Protein AF-A0A1D2AIT4-F1 (afdb_monomer_lite)

Secondary structure (DSSP, 8-state):
-HHHHHHHHHHHHHHHHHHHHHHHHHHHHHHHHHHHHHHHHHHHH--HHHHHHHHHHHHHHHHHHHHHHHHHHHHHHHHHHHHHHHHHHHHHHHHHHHHHHHHHHHHHHHHHHHHHTT----HHHHHHHHHHHHGGGS--

Foldseek 3Di:
DVVLVVVLVVLVVVLVVLVVVLVVLVVVLVVLVVVLVVLVVCLVVDDPVCNVVSVVVNVVSVVVSVVSVVVSVVSVVVSVVSVVVSVVSVVVVVVVVVVVVVVVVVVVVVVVVCVVVVNDPDCVVVVVVVVVVPVVPPPD

InterPro domains:
  IPR032498 PI3K regulatory subunit p85-related , inter-SH2 domain [PF16454] (1-122)

Radius of gyration: 30.66 Å; chains: 1; bounding box: 61×36×87 Å

Organism: Ornithodoros brasiliensis (NCBI:txid888526)

Structure (mmCIF, N/CA/C/O backbone):
data_AF-A0A1D2AIT4-F1
#
_entry.id   AF-A0A1D2AIT4-F1
#
loop_
_atom_site.group_PDB
_atom_site.id
_atom_site.type_symbol
_atom_site.label_atom_id
_atom_site.label_alt_id
_atom_site.label_comp_id
_atom_site.label_asym_id
_atom_site.label_entity_id
_atom_site.label_seq_id
_atom_site.pdbx_PDB_ins_code
_atom_site.Cartn_x
_atom_site.Cartn_y
_atom_site.Cartn_z
_atom_site.occupancy
_atom_site.B_iso_or_equiv
_atom_site.auth_seq_id
_atom_site.auth_comp_id
_atom_site.auth_asym_id
_atom_site.auth_atom_id
_atom_site.pdbx_PDB_model_num
ATOM 1 N N . PHE A 1 1 ? 12.850 6.109 -22.787 1.00 73.62 1 PHE A N 1
ATOM 2 C CA . PHE A 1 1 ? 13.550 5.247 -21.819 1.00 73.62 1 PHE A CA 1
ATOM 3 C C . PHE A 1 1 ? 13.657 5.943 -20.469 1.00 73.62 1 PHE A C 1
ATOM 5 O O . PHE A 1 1 ? 12.918 5.556 -19.579 1.00 73.62 1 PHE A O 1
ATOM 12 N N . ASP A 1 2 ? 14.434 7.024 -20.349 1.00 79.69 2 ASP A N 1
ATOM 13 C CA . ASP A 1 2 ? 14.633 7.752 -19.079 1.00 79.69 2 ASP A CA 1
ATOM 14 C C . ASP A 1 2 ? 13.315 8.175 -18.404 1.00 79.69 2 ASP A C 1
ATOM 16 O O . ASP A 1 2 ? 13.102 7.886 -17.236 1.00 79.69 2 ASP A O 1
ATOM 20 N N . GLN A 1 3 ? 12.365 8.733 -19.164 1.00 80.31 3 GLN A N 1
ATOM 21 C CA . GLN A 1 3 ? 11.048 9.118 -18.631 1.00 80.31 3 GLN A CA 1
ATOM 22 C C . GLN A 1 3 ? 10.244 7.936 -18.055 1.00 80.31 3 GLN A C 1
ATOM 24 O O . GLN A 1 3 ? 9.590 8.087 -17.028 1.00 80.31 3 GLN A O 1
ATOM 29 N N . PHE A 1 4 ? 10.302 6.758 -18.688 1.00 79.44 4 PHE A N 1
ATOM 30 C CA . PHE A 1 4 ? 9.634 5.555 -18.178 1.00 79.44 4 PHE A CA 1
ATOM 31 C C . PHE A 1 4 ? 10.338 5.017 -16.929 1.00 79.44 4 PHE A C 1
ATOM 33 O O . PHE A 1 4 ? 9.685 4.579 -15.987 1.00 79.44 4 PHE A O 1
ATOM 40 N N . HIS A 1 5 ? 11.669 5.094 -16.893 1.00 83.06 5 HIS A N 1
ATOM 41 C CA . HIS A 1 5 ? 12.456 4.699 -15.730 1.00 83.06 5 HIS A CA 1
ATOM 42 C C . HIS A 1 5 ? 12.181 5.596 -14.509 1.00 83.06 5 HIS A C 1
ATOM 44 O O . HIS A 1 5 ? 12.017 5.093 -13.395 1.00 83.06 5 HIS A O 1
ATOM 50 N N . ASP A 1 6 ? 12.040 6.906 -14.725 1.00 87.25 6 ASP A N 1
ATOM 51 C CA . ASP A 1 6 ? 11.662 7.861 -13.681 1.00 87.25 6 ASP A CA 1
ATOM 52 C C . ASP A 1 6 ? 10.254 7.570 -13.140 1.00 87.25 6 ASP A C 1
ATOM 54 O O . ASP A 1 6 ? 10.045 7.548 -11.926 1.00 87.25 6 ASP A O 1
ATOM 58 N N . GLN A 1 7 ? 9.284 7.309 -14.024 1.00 86.69 7 GLN A N 1
ATOM 59 C CA . GLN A 1 7 ? 7.920 6.939 -13.626 1.00 86.69 7 GLN A CA 1
ATOM 60 C C . GLN A 1 7 ? 7.887 5.630 -12.832 1.00 86.69 7 GLN A C 1
ATOM 62 O O . GLN A 1 7 ? 7.226 5.559 -11.797 1.00 86.69 7 GLN A O 1
ATOM 67 N N . PHE A 1 8 ? 8.636 4.620 -13.273 1.00 87.56 8 PHE A N 1
ATOM 68 C CA . PHE A 1 8 ? 8.756 3.339 -12.582 1.00 87.56 8 PHE A CA 1
ATOM 69 C C . PHE A 1 8 ? 9.332 3.496 -11.173 1.00 87.56 8 PHE A C 1
ATOM 71 O O . PHE A 1 8 ? 8.772 2.969 -10.213 1.00 87.56 8 PHE A O 1
ATOM 78 N N . THR A 1 9 ? 10.407 4.275 -11.028 1.00 90.75 9 THR A N 1
ATOM 79 C CA . THR A 1 9 ? 11.035 4.540 -9.724 1.00 90.75 9 THR A CA 1
ATOM 80 C C . THR A 1 9 ? 10.078 5.271 -8.785 1.00 90.75 9 THR A C 1
ATOM 82 O O . THR A 1 9 ? 9.925 4.885 -7.627 1.00 90.75 9 THR A O 1
ATOM 85 N N . ARG A 1 10 ? 9.372 6.294 -9.288 1.00 92.69 10 ARG A N 1
ATOM 86 C CA . ARG A 1 10 ? 8.356 7.020 -8.510 1.00 92.69 10 ARG A CA 1
ATOM 87 C C . ARG A 1 10 ? 7.244 6.090 -8.034 1.00 92.69 10 ARG A C 1
ATOM 89 O O . ARG A 1 10 ? 6.939 6.086 -6.847 1.00 92.69 10 ARG A O 1
ATOM 96 N N . LEU A 1 11 ? 6.692 5.279 -8.934 1.00 92.69 11 LEU A N 1
ATOM 97 C CA . LEU A 1 11 ? 5.626 4.331 -8.616 1.00 92.69 11 LEU A CA 1
ATOM 98 C C . LEU A 1 11 ? 6.080 3.271 -7.602 1.00 92.69 11 LEU A C 1
ATOM 100 O O . LEU A 1 11 ? 5.317 2.913 -6.709 1.00 92.69 11 LEU A O 1
ATOM 104 N N . SER A 1 12 ? 7.326 2.802 -7.710 1.00 93.81 12 SER A N 1
ATOM 105 C CA . SER A 1 12 ? 7.927 1.864 -6.756 1.00 93.81 12 SER A CA 1
ATOM 106 C C . SER A 1 12 ? 7.983 2.450 -5.344 1.00 93.81 12 SER A C 1
ATOM 108 O O . SER A 1 12 ? 7.528 1.816 -4.393 1.00 93.81 12 SER A O 1
ATOM 110 N N . ASN A 1 13 ? 8.485 3.681 -5.209 1.00 95.62 13 ASN A N 1
ATOM 111 C CA . ASN A 1 13 ? 8.554 4.375 -3.920 1.00 95.62 13 ASN A CA 1
ATOM 112 C C . ASN A 1 13 ? 7.154 4.611 -3.341 1.00 95.62 13 ASN A C 1
ATOM 114 O O . ASN A 1 13 ? 6.916 4.429 -2.150 1.00 95.62 13 ASN A O 1
ATOM 118 N N . GLU A 1 14 ? 6.205 4.983 -4.195 1.00 95.38 14 GLU A N 1
ATOM 119 C CA . GLU A 1 14 ? 4.827 5.220 -3.791 1.00 95.38 14 GLU A CA 1
ATOM 120 C C . GLU A 1 14 ? 4.143 3.939 -3.286 1.00 95.38 14 GLU A C 1
ATOM 122 O O . GLU A 1 14 ? 3.462 3.960 -2.262 1.00 95.38 14 GLU A O 1
ATOM 127 N N . LEU A 1 15 ? 4.359 2.806 -3.963 1.00 96.44 15 LEU A N 1
ATOM 128 C CA . LEU A 1 15 ? 3.886 1.492 -3.520 1.00 96.44 15 LEU A CA 1
ATOM 129 C C . LEU A 1 15 ? 4.506 1.081 -2.183 1.00 96.44 15 LEU A C 1
ATOM 131 O O . LEU A 1 15 ? 3.796 0.561 -1.324 1.00 96.44 15 LEU A O 1
ATOM 135 N N . GLN A 1 16 ? 5.800 1.337 -1.985 1.00 96.81 16 GLN A N 1
ATOM 136 C CA . GLN A 1 16 ? 6.472 1.060 -0.717 1.00 96.81 16 GLN A CA 1
ATOM 137 C C . GLN A 1 16 ? 5.819 1.827 0.440 1.00 96.81 16 GLN A C 1
ATOM 139 O O . GLN A 1 16 ? 5.459 1.217 1.446 1.00 96.81 16 GLN A O 1
ATOM 144 N N . LEU A 1 17 ? 5.608 3.137 0.280 1.00 97.62 17 LEU A N 1
ATOM 145 C CA . LEU A 1 17 ? 4.968 3.970 1.303 1.00 97.62 17 LEU A CA 1
ATOM 146 C C . LEU A 1 17 ? 3.544 3.499 1.618 1.00 97.62 17 LEU A C 1
ATOM 148 O O . LEU A 1 17 ? 3.151 3.443 2.782 1.00 97.62 17 LEU A O 1
ATOM 152 N N . LYS A 1 18 ? 2.773 3.103 0.601 1.00 97.19 18 LYS A N 1
ATOM 153 C CA . LYS A 1 18 ? 1.418 2.576 0.813 1.00 97.19 18 LYS A CA 1
ATOM 154 C C . LYS A 1 18 ? 1.401 1.234 1.530 1.00 97.19 18 LYS A C 1
ATOM 156 O O 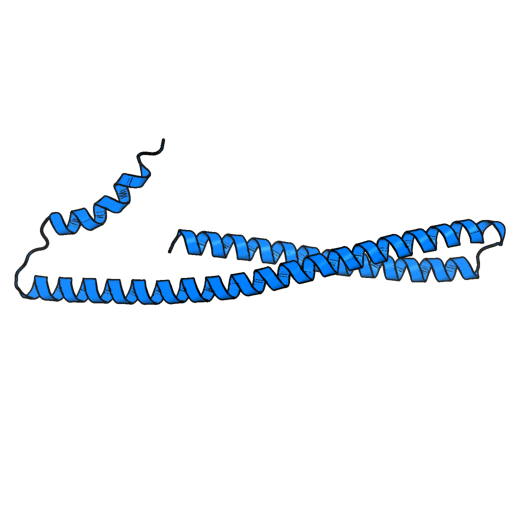. LYS A 1 18 ? 0.546 1.025 2.383 1.00 97.19 18 LYS A O 1
ATOM 161 N N . ASN A 1 19 ? 2.343 0.345 1.227 1.00 97.19 19 ASN A N 1
ATOM 162 C CA . ASN A 1 19 ? 2.475 -0.919 1.949 1.00 97.19 19 ASN A CA 1
ATOM 163 C C . ASN A 1 19 ? 2.826 -0.686 3.423 1.00 97.19 19 ASN A C 1
ATOM 165 O O . ASN A 1 19 ? 2.253 -1.339 4.290 1.00 97.19 19 ASN A O 1
ATOM 169 N N . GLN A 1 20 ? 3.707 0.274 3.715 1.00 98.00 20 GLN A N 1
ATOM 170 C CA . GLN A 1 20 ? 3.999 0.668 5.093 1.00 98.00 20 GLN A CA 1
ATOM 171 C C . GLN A 1 20 ? 2.751 1.231 5.787 1.00 98.00 20 GLN A C 1
ATOM 173 O O . GLN A 1 20 ? 2.431 0.822 6.899 1.00 98.00 20 GLN A O 1
ATOM 178 N N . ALA A 1 21 ? 1.992 2.102 5.117 1.00 97.06 21 ALA A N 1
ATOM 179 C CA . ALA A 1 21 ? 0.734 2.613 5.655 1.00 97.06 21 ALA A CA 1
ATOM 180 C C . ALA A 1 21 ? -0.279 1.486 5.934 1.00 97.06 21 ALA A C 1
ATOM 182 O O . ALA A 1 21 ? -0.943 1.510 6.966 1.00 97.06 21 ALA A O 1
ATOM 183 N N . LEU A 1 22 ? -0.368 0.462 5.075 1.00 97.75 22 LEU A N 1
ATOM 184 C CA . LEU A 1 22 ? -1.209 -0.718 5.314 1.00 97.75 22 LEU A CA 1
ATOM 185 C C . LEU A 1 22 ? -0.783 -1.516 6.549 1.00 97.75 22 LEU A C 1
ATOM 187 O O . LEU A 1 22 ? -1.648 -1.994 7.284 1.00 97.75 22 LEU A O 1
ATOM 191 N N . GLN A 1 23 ? 0.522 -1.645 6.795 1.00 97.56 23 GLN A N 1
ATOM 192 C CA . GLN A 1 23 ? 1.035 -2.261 8.020 1.00 97.56 23 GLN A CA 1
ATOM 193 C C . GLN A 1 23 ? 0.628 -1.442 9.248 1.00 97.56 23 GLN A C 1
ATOM 195 O O . GLN A 1 23 ? 0.079 -2.003 10.193 1.00 97.56 23 GLN A O 1
ATOM 200 N N . SER A 1 24 ? 0.772 -0.114 9.197 1.00 97.75 24 SER A N 1
ATOM 201 C CA . SER A 1 24 ? 0.318 0.773 10.275 1.00 97.75 24 SER A CA 1
ATOM 202 C C . SER A 1 24 ? -1.194 0.691 10.510 1.00 97.75 24 SER A C 1
ATOM 204 O O . SER A 1 24 ? -1.634 0.664 11.656 1.00 97.75 24 SER A O 1
ATOM 206 N N . PHE A 1 25 ? -2.010 0.586 9.454 1.00 97.25 25 PHE A N 1
ATOM 207 C CA . PHE A 1 25 ? -3.449 0.342 9.598 1.00 97.25 25 PHE A CA 1
ATOM 208 C C . PHE A 1 25 ? -3.743 -1.006 10.261 1.00 97.25 25 PHE A C 1
ATOM 210 O O . PHE A 1 25 ? -4.641 -1.083 11.096 1.00 97.25 25 PHE A O 1
ATOM 217 N N . ALA A 1 26 ? -3.016 -2.067 9.903 1.00 96.19 26 ALA A N 1
ATOM 218 C CA . ALA A 1 26 ? -3.195 -3.383 10.511 1.00 96.19 26 ALA A CA 1
ATOM 219 C C . ALA A 1 26 ? -2.857 -3.367 12.011 1.00 96.19 26 ALA A C 1
ATOM 221 O O . ALA A 1 26 ? -3.609 -3.918 12.812 1.00 96.19 26 ALA A O 1
ATOM 222 N N . GLU A 1 27 ? -1.775 -2.688 12.396 1.00 98.12 27 GLU A N 1
ATOM 223 C CA . GLU A 1 27 ? -1.414 -2.493 13.802 1.00 98.12 27 GLU A CA 1
ATOM 224 C C . GLU A 1 27 ? -2.460 -1.663 14.549 1.00 98.12 27 GLU A C 1
ATOM 226 O O . GLU A 1 27 ? -2.885 -2.058 15.632 1.00 98.12 27 GLU A O 1
ATOM 231 N N . ALA A 1 28 ? -2.946 -0.570 13.952 1.00 97.31 28 ALA A N 1
ATOM 232 C CA . ALA A 1 28 ? -4.002 0.244 14.545 1.00 97.31 28 ALA A CA 1
ATOM 233 C C . ALA A 1 28 ? -5.290 -0.566 14.756 1.00 97.31 28 ALA A C 1
ATOM 235 O O . ALA A 1 28 ? -5.865 -0.532 15.838 1.00 97.31 28 ALA A O 1
ATOM 236 N N . VAL A 1 29 ? -5.724 -1.350 13.764 1.00 97.06 29 VAL A N 1
ATOM 237 C CA . VAL A 1 29 ? -6.882 -2.250 13.904 1.00 97.06 29 VAL A CA 1
ATOM 238 C C . VAL A 1 29 ? -6.682 -3.213 15.075 1.00 97.06 29 VAL A C 1
ATOM 240 O O . VAL A 1 29 ? -7.579 -3.329 15.909 1.00 97.06 29 VAL A O 1
ATOM 243 N N . ARG A 1 30 ? -5.500 -3.831 15.188 1.00 97.19 30 ARG A N 1
ATOM 244 C CA . ARG A 1 30 ? -5.177 -4.739 16.296 1.00 97.19 30 ARG A CA 1
ATOM 245 C C . ARG A 1 30 ? -5.263 -4.036 17.654 1.00 97.19 30 ARG A C 1
ATOM 247 O O . ARG A 1 30 ? -5.895 -4.560 18.563 1.00 97.19 30 ARG A O 1
ATOM 254 N N . MET A 1 31 ? -4.702 -2.831 17.779 1.00 97.38 31 MET A N 1
ATOM 255 C CA . MET A 1 31 ? -4.767 -2.043 19.018 1.00 97.38 31 MET A CA 1
ATOM 256 C C . MET A 1 31 ? -6.209 -1.723 19.433 1.00 97.38 31 MET A C 1
ATOM 258 O O . MET A 1 31 ? -6.548 -1.802 20.611 1.00 97.38 31 MET A O 1
ATOM 262 N N . PHE A 1 32 ? -7.079 -1.386 18.477 1.00 96.31 32 PHE A N 1
ATOM 263 C CA . PHE A 1 32 ? -8.494 -1.122 18.758 1.00 96.31 32 PHE A CA 1
ATOM 264 C C . PHE A 1 32 ? -9.256 -2.395 19.163 1.00 96.31 32 PHE A C 1
ATOM 266 O O . PHE A 1 32 ? -10.123 -2.334 20.034 1.00 96.31 32 PHE A O 1
ATOM 273 N N . GLU A 1 33 ? -8.933 -3.545 18.569 1.00 94.75 33 GLU A N 1
ATOM 274 C CA . GLU A 1 33 ? -9.504 -4.844 18.950 1.00 94.75 33 GLU A CA 1
ATOM 275 C C . GLU A 1 33 ? -9.061 -5.266 20.362 1.00 94.75 33 GLU A C 1
ATOM 277 O O . GLU A 1 33 ? -9.889 -5.691 21.170 1.00 94.75 33 GLU A O 1
ATOM 282 N N . GLU A 1 34 ? -7.787 -5.063 20.706 1.00 96.62 34 GLU A N 1
ATOM 283 C CA . GLU A 1 34 ? -7.265 -5.250 22.067 1.00 96.62 34 GLU A CA 1
ATOM 284 C C . GLU A 1 34 ? -7.973 -4.316 23.067 1.00 96.62 34 GLU A C 1
ATOM 286 O O . GLU A 1 34 ? -8.402 -4.750 24.138 1.00 96.62 34 GLU A O 1
ATOM 291 N N . GLN A 1 35 ? -8.177 -3.045 22.704 1.00 95.88 35 GLN A N 1
ATOM 292 C CA . GLN A 1 35 ? -8.882 -2.077 23.546 1.00 95.88 35 GLN A CA 1
ATOM 293 C C . GLN A 1 35 ? -10.356 -2.456 23.769 1.00 95.88 35 GLN A C 1
ATOM 295 O O . GLN A 1 35 ? -10.874 -2.261 24.871 1.00 95.88 35 GLN A O 1
ATOM 300 N N . GLN A 1 36 ? -11.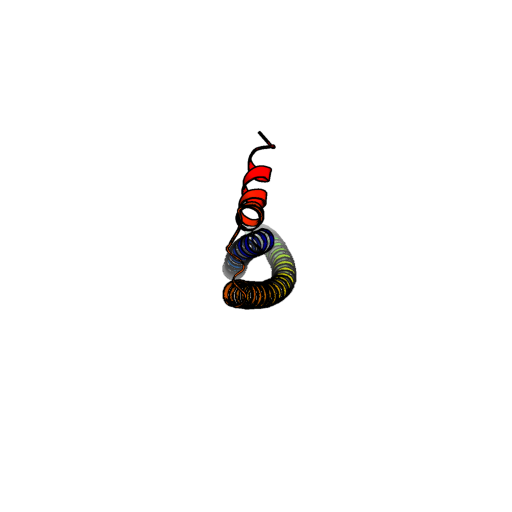031 -3.034 22.768 1.00 93.50 36 GLN A N 1
ATOM 301 C CA . GLN A 1 36 ? -12.394 -3.551 22.927 1.00 93.50 36 GLN A CA 1
ATOM 302 C C . GLN A 1 36 ? -12.451 -4.692 23.939 1.00 93.50 36 GLN A C 1
ATOM 304 O O . GLN A 1 36 ? -13.367 -4.743 24.759 1.00 93.50 36 GLN A O 1
ATOM 309 N N . GLU A 1 37 ? -11.481 -5.602 23.896 1.00 93.44 37 GLU A N 1
ATOM 310 C CA . GLU A 1 37 ? -11.406 -6.715 24.838 1.00 93.44 37 GLU A CA 1
ATOM 311 C C . GLU A 1 37 ? -11.174 -6.223 26.272 1.00 93.44 37 GLU A C 1
ATOM 313 O O . GLU A 1 37 ? -11.846 -6.677 27.199 1.00 93.44 37 GLU A O 1
ATOM 318 N N . VAL A 1 38 ? -10.296 -5.234 26.458 1.00 94.69 38 VAL A N 1
ATOM 319 C CA . VAL A 1 38 ? -10.097 -4.583 27.760 1.00 94.69 38 VAL A CA 1
ATOM 320 C C . VAL A 1 38 ? -11.400 -3.942 28.245 1.00 94.69 38 VAL A C 1
ATOM 322 O O . VAL A 1 38 ? -11.837 -4.217 29.363 1.00 94.69 38 VAL A O 1
ATOM 325 N N . LEU A 1 39 ? -12.072 -3.154 27.402 1.00 93.31 39 LEU A N 1
ATOM 326 C CA . LEU A 1 39 ? -13.321 -2.483 27.765 1.00 93.31 39 LEU A CA 1
ATOM 327 C C . LEU A 1 39 ? -14.431 -3.478 28.142 1.00 93.31 39 LEU A C 1
ATOM 329 O O . LEU A 1 39 ? -15.154 -3.247 29.109 1.00 93.31 39 LEU A O 1
ATOM 333 N N . ARG A 1 40 ? -14.536 -4.615 27.438 1.00 90.00 40 ARG A N 1
ATOM 334 C CA . ARG A 1 40 ? -15.487 -5.692 27.769 1.00 90.00 40 ARG A CA 1
ATOM 335 C C . ARG A 1 40 ? -15.250 -6.285 29.153 1.00 90.00 40 ARG A C 1
ATOM 337 O O . ARG A 1 40 ? -16.214 -6.678 29.804 1.00 90.00 40 ARG A O 1
ATOM 344 N N . ARG A 1 41 ? -13.997 -6.380 29.605 1.00 91.75 41 ARG A N 1
ATOM 345 C CA . ARG A 1 41 ? -13.669 -6.866 30.956 1.00 91.75 41 ARG A CA 1
ATOM 346 C C . ARG A 1 41 ? -14.099 -5.856 32.012 1.00 91.75 41 ARG A C 1
ATOM 348 O O . ARG A 1 41 ? -14.845 -6.225 32.910 1.00 91.75 41 ARG A O 1
ATOM 355 N N . PHE A 1 42 ? -13.750 -4.582 31.829 1.00 90.75 42 PHE A N 1
ATOM 356 C CA . PHE A 1 42 ? -14.180 -3.508 32.731 1.00 90.75 42 PHE A CA 1
ATOM 357 C C . PHE A 1 42 ? -15.708 -3.389 32.817 1.00 90.75 42 PHE A C 1
ATOM 359 O O . PHE A 1 42 ? -16.250 -3.259 33.907 1.00 90.75 42 PHE A O 1
ATOM 366 N N . GLN A 1 43 ? -16.430 -3.524 31.699 1.00 90.44 43 GLN A N 1
ATOM 367 C CA . GLN A 1 43 ? -17.900 -3.484 31.688 1.00 90.44 43 GLN A CA 1
ATOM 368 C C . GLN A 1 43 ? -18.570 -4.586 32.526 1.00 90.44 43 GLN A C 1
ATOM 370 O O . GLN A 1 43 ? -19.697 -4.387 32.985 1.00 90.44 43 GLN A O 1
ATOM 375 N N . LYS A 1 44 ? -17.925 -5.745 32.718 1.00 89.75 44 LYS A N 1
ATOM 376 C CA . LYS A 1 44 ? -18.475 -6.838 33.542 1.00 89.75 44 LYS A CA 1
ATOM 377 C C . LYS A 1 44 ? -18.430 -6.525 35.034 1.00 89.75 44 LYS A C 1
ATOM 379 O O . LYS A 1 44 ? -19.293 -6.995 35.766 1.00 89.75 44 LYS A O 1
ATOM 384 N N . GLU A 1 45 ? -17.439 -5.749 35.455 1.00 92.12 45 GLU A N 1
ATOM 385 C CA . GLU A 1 45 ? -17.170 -5.419 36.859 1.00 92.12 45 GLU A CA 1
ATOM 386 C C . GLU A 1 45 ? -17.656 -4.007 37.229 1.00 92.12 45 GLU A C 1
ATOM 388 O O . GLU A 1 45 ? -17.619 -3.619 38.394 1.00 92.12 45 GLU A O 1
ATOM 393 N N . ALA A 1 46 ? -18.134 -3.240 36.245 1.00 92.19 46 ALA A N 1
ATOM 394 C CA . ALA A 1 46 ? -18.511 -1.848 36.423 1.00 92.19 46 ALA A CA 1
ATOM 395 C C . ALA A 1 46 ? -19.792 -1.671 37.260 1.00 92.19 46 ALA A C 1
ATOM 397 O O . ALA A 1 46 ? -20.806 -2.334 36.997 1.00 92.19 46 ALA A O 1
ATOM 398 N N . PRO A 1 47 ? -19.801 -0.718 38.210 1.00 93.12 47 PRO A N 1
ATOM 399 C CA . PRO A 1 47 ? -21.010 -0.343 38.927 1.00 93.12 47 PRO A CA 1
ATOM 400 C C . PRO A 1 47 ? -22.030 0.312 37.984 1.00 93.12 47 PRO A C 1
ATOM 402 O O . PRO A 1 47 ? -21.686 0.901 36.959 1.00 93.12 47 PRO A O 1
ATOM 405 N N . GLU A 1 48 ? -23.316 0.228 38.335 1.00 91.19 48 GLU A N 1
ATOM 406 C CA . GLU A 1 48 ? -24.430 0.613 37.452 1.00 91.19 48 GLU A CA 1
ATOM 407 C C . GLU A 1 48 ? -24.332 2.055 36.927 1.00 91.19 48 GLU A C 1
ATOM 409 O O . GLU A 1 48 ? -24.593 2.305 35.7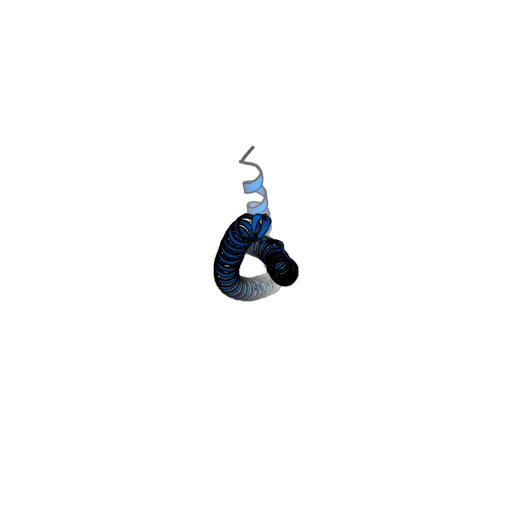51 1.00 91.19 48 GLU A O 1
ATOM 414 N N . HIS A 1 49 ? -23.859 2.984 37.763 1.00 93.12 49 HIS A N 1
ATOM 415 C CA . HIS A 1 49 ? -23.687 4.390 37.397 1.00 93.12 49 HIS A CA 1
ATOM 416 C C . HIS A 1 49 ? -22.574 4.639 36.357 1.00 93.12 49 HIS A C 1
ATOM 418 O O . HIS A 1 49 ? -22.599 5.669 35.686 1.00 93.12 49 HIS A O 1
ATOM 424 N N . GLU A 1 50 ? -21.632 3.707 36.174 1.00 92.75 50 GLU A N 1
ATOM 425 C CA . GLU A 1 50 ? -20.562 3.794 35.168 1.00 92.75 50 GLU A CA 1
ATOM 426 C C . GLU A 1 50 ? -20.905 3.064 33.859 1.00 92.75 50 GLU A C 1
ATOM 428 O O . GLU A 1 50 ? -20.333 3.375 32.810 1.00 92.75 50 GLU A O 1
ATOM 433 N N . ARG A 1 51 ? -21.867 2.125 33.878 1.00 89.50 51 ARG A N 1
ATOM 434 C CA . ARG A 1 51 ? -22.196 1.271 32.718 1.00 89.50 51 ARG A CA 1
ATOM 435 C C . ARG A 1 51 ? -22.548 2.069 31.469 1.00 89.50 51 ARG A C 1
ATOM 437 O O . ARG A 1 51 ? -22.047 1.749 30.396 1.00 89.50 51 ARG A O 1
ATOM 444 N N . LYS A 1 52 ? -23.347 3.130 31.616 1.00 91.69 52 LYS A N 1
ATOM 445 C CA . LYS A 1 52 ? -23.763 3.977 30.488 1.00 91.69 52 LYS A CA 1
ATOM 446 C C . LYS A 1 52 ? -22.568 4.641 29.794 1.00 91.69 52 LYS A C 1
ATOM 448 O O . LYS A 1 52 ? -22.462 4.594 28.574 1.00 91.69 52 LYS A O 1
ATOM 453 N N . SER A 1 53 ? -21.636 5.199 30.568 1.00 92.94 53 SER A N 1
ATOM 454 C CA . SER A 1 53 ? -20.420 5.830 30.032 1.00 92.94 53 SER A CA 1
ATOM 455 C C . SER A 1 53 ? -19.526 4.813 29.310 1.00 92.94 53 SER A C 1
ATOM 457 O O . SER A 1 53 ? -19.007 5.070 28.222 1.00 92.94 53 SER A O 1
ATOM 459 N N . LEU A 1 54 ? -19.391 3.607 29.872 1.00 93.19 54 LEU A N 1
ATOM 460 C CA . LEU A 1 54 ? -18.632 2.528 29.239 1.00 93.19 54 LEU A CA 1
ATOM 461 C C . LEU A 1 54 ? -19.293 2.022 27.951 1.00 93.19 54 LEU A C 1
ATOM 463 O O . LEU A 1 54 ? -18.589 1.609 27.031 1.00 93.19 54 LEU A O 1
ATOM 467 N N . GLU A 1 55 ? -20.621 2.013 27.876 1.00 91.56 55 GLU A N 1
ATOM 468 C CA . GLU A 1 55 ? -21.372 1.644 26.673 1.00 91.56 55 GLU A CA 1
ATOM 469 C C . GLU A 1 55 ? -21.192 2.684 25.559 1.00 91.56 55 GLU A C 1
ATOM 471 O O . GLU A 1 55 ? -20.841 2.324 24.435 1.00 91.56 55 GLU A O 1
ATOM 476 N N . GLU A 1 56 ? -21.292 3.976 25.881 1.00 93.50 56 GLU A N 1
ATOM 477 C CA . GLU A 1 56 ? -20.996 5.078 24.953 1.00 93.50 56 GLU A CA 1
ATOM 478 C C . GLU A 1 56 ? -19.556 4.998 24.412 1.00 93.50 56 GLU A C 1
ATOM 480 O O . GLU A 1 56 ? -19.322 5.141 23.207 1.00 93.50 56 GLU A O 1
ATOM 485 N N . ASN A 1 57 ? -18.585 4.691 25.278 1.00 94.56 57 ASN A N 1
ATOM 486 C CA . ASN A 1 57 ? -17.194 4.478 24.874 1.00 94.56 57 ASN A CA 1
ATOM 487 C C . ASN A 1 57 ? -17.055 3.277 23.920 1.00 94.56 57 ASN A C 1
ATOM 489 O O . ASN A 1 57 ? -16.383 3.374 22.893 1.00 94.56 57 ASN A O 1
ATOM 493 N N . ASN A 1 58 ? -17.746 2.169 24.201 1.00 93.31 58 ASN A N 1
ATOM 494 C CA . ASN A 1 58 ? -17.735 0.985 23.341 1.00 93.31 58 ASN A CA 1
ATOM 495 C C . ASN A 1 58 ? -18.266 1.309 21.937 1.00 93.31 58 ASN A C 1
ATOM 497 O O . ASN A 1 58 ? -17.618 0.986 20.938 1.00 93.31 58 ASN A O 1
ATOM 501 N N . HIS A 1 59 ? -19.379 2.041 21.852 1.00 94.69 59 HIS A N 1
ATOM 502 C CA . HIS A 1 59 ? -19.929 2.503 20.578 1.00 94.69 59 HIS A CA 1
ATOM 503 C C . HIS A 1 59 ? -18.943 3.379 19.798 1.00 94.69 59 HIS A C 1
ATOM 505 O O . HIS A 1 59 ? -18.742 3.163 18.600 1.00 94.69 59 HIS A O 1
ATOM 511 N N . LEU A 1 60 ? -18.282 4.330 20.464 1.00 95.50 60 LEU A N 1
ATOM 512 C CA . LEU A 1 60 ? -17.275 5.180 19.830 1.00 95.50 60 LEU A CA 1
ATOM 513 C C . LEU A 1 60 ? -16.075 4.366 19.324 1.00 95.50 60 LEU A C 1
ATOM 515 O O . LEU A 1 60 ? -15.583 4.599 18.215 1.00 95.50 60 LEU A O 1
ATOM 519 N N . LEU A 1 61 ? -15.608 3.402 20.117 1.00 96.06 61 LEU A N 1
ATOM 520 C CA . LEU A 1 61 ? -14.496 2.527 19.763 1.00 96.06 61 LEU A CA 1
ATOM 521 C C . LEU A 1 61 ? -14.846 1.649 18.554 1.00 96.06 61 LEU A C 1
ATOM 523 O O . LEU A 1 61 ? -14.046 1.542 17.624 1.00 96.06 61 LEU A O 1
ATOM 527 N N . GLN A 1 62 ? -16.060 1.094 18.519 1.00 95.94 62 GLN A N 1
ATOM 528 C CA . GLN A 1 62 ? -16.564 0.313 17.391 1.00 95.94 62 GLN A CA 1
ATOM 529 C C . GLN A 1 62 ? -16.686 1.155 16.117 1.00 95.94 62 GLN A C 1
ATOM 531 O O . GLN A 1 62 ? -16.272 0.703 15.050 1.00 95.94 62 GLN A O 1
ATOM 536 N N . HIS A 1 63 ? -17.202 2.383 16.219 1.00 96.88 63 HIS A N 1
ATOM 537 C CA . HIS A 1 63 ? -17.282 3.294 15.078 1.00 96.88 63 HIS A CA 1
ATOM 538 C C . HIS A 1 63 ? -15.890 3.565 14.496 1.00 96.88 63 HIS A C 1
ATOM 540 O O . HIS A 1 63 ? -15.671 3.408 13.298 1.00 96.88 63 HIS A O 1
ATOM 546 N N . ARG A 1 64 ? -14.920 3.929 15.344 1.00 96.56 64 ARG A N 1
ATOM 547 C CA . ARG A 1 64 ? -13.537 4.195 14.915 1.00 96.56 64 ARG A CA 1
ATOM 548 C C . ARG A 1 64 ? -12.879 2.970 14.280 1.00 96.56 64 ARG A C 1
ATOM 550 O O . ARG A 1 64 ? -12.206 3.112 13.261 1.00 96.56 64 ARG A O 1
ATOM 557 N N . LEU A 1 65 ? -13.094 1.782 14.845 1.00 96.94 65 LEU A N 1
ATOM 558 C CA . LEU A 1 65 ? -12.586 0.526 14.293 1.00 96.94 65 LEU A CA 1
ATOM 559 C C . LEU A 1 65 ? -13.156 0.250 12.896 1.00 96.94 65 LEU A C 1
ATOM 561 O O . LEU A 1 65 ? -12.408 -0.130 11.996 1.00 96.94 65 LEU A O 1
ATOM 565 N N . ASN A 1 66 ? -14.455 0.476 12.695 1.00 96.94 66 ASN A N 1
ATOM 566 C CA . ASN A 1 66 ? -15.093 0.316 11.388 1.00 96.94 66 ASN A CA 1
ATOM 567 C C . ASN A 1 66 ? -14.502 1.294 10.365 1.00 96.94 66 ASN A C 1
ATOM 569 O O . ASN A 1 66 ? -14.060 0.862 9.303 1.00 96.94 66 ASN A O 1
ATOM 573 N N . THR A 1 67 ? -14.369 2.575 10.724 1.00 97.25 67 THR A N 1
ATOM 574 C CA . THR A 1 67 ? -13.732 3.584 9.862 1.00 97.25 67 THR A CA 1
ATOM 575 C C . THR A 1 67 ? -12.288 3.208 9.504 1.00 97.25 67 THR A C 1
ATOM 577 O O . THR A 1 67 ? -11.870 3.360 8.358 1.00 97.25 67 THR A O 1
ATOM 580 N N . LEU A 1 68 ? -11.506 2.682 10.455 1.00 97.19 68 LEU A N 1
ATOM 581 C CA . LEU A 1 68 ? -10.146 2.201 10.183 1.00 97.19 68 LEU A CA 1
ATOM 582 C C . LEU A 1 68 ? -10.137 1.026 9.198 1.00 97.19 68 LEU A C 1
ATOM 584 O O . LEU A 1 68 ? -9.311 1.008 8.284 1.00 97.19 68 LEU A O 1
ATOM 588 N N . LYS A 1 69 ? -11.050 0.062 9.360 1.00 97.50 69 LYS A N 1
ATOM 589 C CA . LYS A 1 69 ? -11.182 -1.095 8.461 1.00 97.50 69 LYS A CA 1
ATOM 590 C C . LYS A 1 69 ? -11.585 -0.669 7.048 1.00 97.50 69 LYS A C 1
ATOM 592 O O . LYS A 1 69 ? -10.991 -1.154 6.088 1.00 97.50 69 LYS A O 1
ATOM 597 N N . GLU A 1 70 ? -12.518 0.269 6.919 1.00 98.00 70 GLU A N 1
ATOM 598 C CA . GLU A 1 70 ? -12.936 0.847 5.635 1.00 98.00 70 GLU A CA 1
ATOM 599 C C . GLU A 1 70 ? -11.780 1.575 4.937 1.00 98.00 70 GLU A C 1
ATOM 601 O O . GLU A 1 70 ? -11.464 1.281 3.783 1.00 98.00 70 GLU A O 1
ATOM 606 N N . ASN A 1 71 ? -11.078 2.458 5.654 1.00 97.38 71 ASN A N 1
ATOM 607 C CA . ASN A 1 71 ? -9.925 3.185 5.116 1.00 97.38 71 ASN A CA 1
ATOM 608 C C . ASN A 1 71 ? -8.797 2.239 4.682 1.00 97.38 71 ASN A C 1
ATOM 610 O O . ASN A 1 71 ? -8.189 2.436 3.627 1.00 97.38 71 ASN A O 1
ATOM 614 N N . LYS A 1 72 ? -8.536 1.186 5.467 1.00 97.75 72 LYS A N 1
ATOM 615 C CA . LYS A 1 72 ? -7.577 0.137 5.110 1.00 97.75 72 LYS A CA 1
ATOM 616 C C . LYS A 1 72 ? -7.992 -0.567 3.818 1.00 97.75 72 LYS A C 1
ATOM 618 O O . LYS A 1 72 ? -7.170 -0.673 2.915 1.00 97.75 72 LYS A O 1
ATOM 623 N N . ALA A 1 73 ? -9.249 -0.996 3.701 1.00 97.69 73 ALA A N 1
ATOM 624 C CA . ALA A 1 73 ? -9.755 -1.681 2.511 1.00 97.69 73 ALA A CA 1
ATOM 625 C C . ALA A 1 73 ? -9.661 -0.802 1.250 1.00 97.69 73 ALA A C 1
ATOM 627 O O . ALA A 1 73 ? -9.251 -1.269 0.185 1.00 97.69 73 ALA A O 1
ATOM 628 N N . GLN A 1 74 ? -9.959 0.494 1.378 1.00 97.69 74 GLN A N 1
ATOM 629 C CA . GLN A 1 74 ? -9.805 1.453 0.286 1.00 97.69 74 GLN A CA 1
ATOM 630 C C . GLN A 1 74 ? -8.341 1.573 -0.165 1.00 97.69 74 GLN A C 1
ATOM 632 O O . GLN A 1 74 ? -8.057 1.592 -1.368 1.00 97.69 74 GLN A O 1
ATOM 637 N N . LEU A 1 75 ? -7.401 1.613 0.785 1.00 97.62 75 LEU A N 1
ATOM 638 C CA . LEU A 1 75 ? -5.971 1.647 0.486 1.00 97.62 75 LEU A CA 1
ATOM 639 C C . LEU A 1 75 ? -5.477 0.328 -0.132 1.00 97.62 75 LEU A C 1
ATOM 641 O O . LEU A 1 75 ? -4.661 0.359 -1.052 1.00 97.62 75 LEU A O 1
ATOM 645 N N . GLU A 1 76 ? -5.985 -0.825 0.311 1.00 97.69 76 GLU A N 1
ATOM 646 C CA . GLU A 1 76 ? -5.677 -2.139 -0.277 1.00 97.69 76 GLU A CA 1
ATOM 647 C C . GLU A 1 76 ? -6.097 -2.205 -1.751 1.00 97.69 76 GLU A C 1
ATOM 649 O O . GLU A 1 76 ? -5.330 -2.669 -2.601 1.00 97.69 76 GLU A O 1
ATOM 654 N N . GLN A 1 77 ? -7.288 -1.697 -2.080 1.00 97.50 77 GLN A N 1
ATOM 655 C CA . GLN A 1 77 ? -7.773 -1.639 -3.458 1.00 97.50 77 GLN A CA 1
ATOM 656 C C . GLN A 1 77 ? -6.881 -0.752 -4.339 1.00 97.50 77 GLN A C 1
ATOM 658 O O . GLN A 1 77 ? -6.536 -1.130 -5.461 1.00 97.50 77 GLN A O 1
ATOM 663 N N . ASP A 1 78 ? -6.478 0.406 -3.826 1.00 95.94 78 ASP A N 1
ATOM 664 C CA . ASP A 1 78 ? -5.594 1.342 -4.519 1.00 95.94 78 ASP A CA 1
ATOM 665 C C . ASP A 1 78 ? -4.194 0.741 -4.748 1.00 95.94 78 ASP A C 1
ATOM 667 O O . ASP A 1 78 ? -3.673 0.755 -5.868 1.00 95.94 78 ASP A O 1
ATOM 671 N N . VAL A 1 79 ? -3.614 0.094 -3.729 1.00 96.50 79 VAL A N 1
ATOM 672 C CA . VAL A 1 79 ? -2.353 -0.655 -3.861 1.00 96.50 79 VAL A CA 1
ATOM 673 C C . VAL A 1 79 ? -2.466 -1.733 -4.936 1.00 96.50 79 VAL A C 1
ATOM 675 O O . VAL A 1 79 ? -1.587 -1.823 -5.795 1.00 96.50 79 VAL A O 1
ATOM 678 N N . LYS A 1 80 ? -3.555 -2.509 -4.958 1.00 96.25 8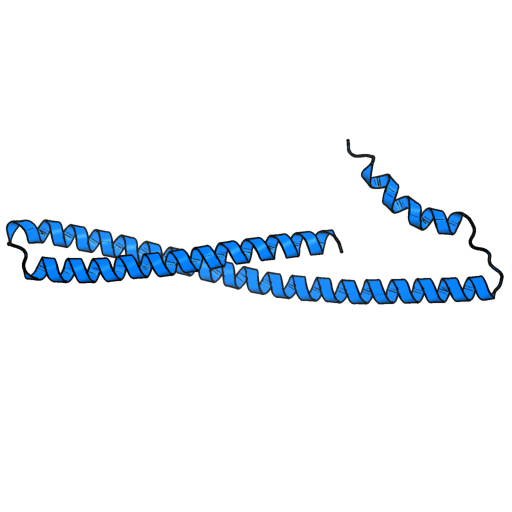0 LYS A N 1
ATOM 679 C CA . LYS A 1 80 ? -3.783 -3.547 -5.974 1.00 96.25 80 LYS A CA 1
ATOM 680 C C . LYS A 1 80 ? -3.822 -2.965 -7.390 1.00 96.25 80 LYS A C 1
ATOM 682 O O . LYS A 1 80 ? -3.184 -3.510 -8.293 1.00 96.25 80 LYS A O 1
ATOM 687 N N . GLY A 1 81 ? -4.524 -1.847 -7.584 1.00 94.69 81 GLY A N 1
ATOM 688 C CA . GLY A 1 81 ? -4.572 -1.146 -8.870 1.00 94.69 81 GLY A CA 1
ATOM 689 C C . GLY A 1 81 ? -3.187 -0.681 -9.325 1.00 94.69 81 GLY A C 1
ATOM 690 O O . GLY A 1 81 ? -2.771 -0.920 -10.461 1.00 94.69 81 GLY A O 1
ATOM 691 N N . ARG A 1 82 ? -2.414 -0.097 -8.411 1.00 93.00 82 ARG A N 1
ATOM 692 C CA . ARG A 1 82 ? -1.064 0.398 -8.702 1.00 93.00 82 ARG A CA 1
ATOM 693 C C . ARG A 1 82 ? -0.042 -0.698 -8.940 1.00 93.00 82 ARG A C 1
ATOM 695 O O . ARG A 1 82 ? 0.824 -0.530 -9.791 1.00 93.00 82 ARG A O 1
ATOM 702 N N . GLN A 1 83 ? -0.155 -1.832 -8.256 1.00 94.12 83 GLN A N 1
ATOM 703 C CA . GLN A 1 83 ? 0.667 -3.011 -8.528 1.00 94.12 83 GLN A CA 1
ATOM 704 C C . GLN A 1 83 ? 0.411 -3.563 -9.935 1.00 94.12 83 GLN A C 1
ATOM 706 O O . GLN A 1 83 ? 1.350 -3.971 -10.619 1.00 94.12 83 GLN A O 1
ATOM 711 N N . ALA A 1 84 ? -0.843 -3.562 -10.397 1.00 94.19 84 ALA A N 1
ATOM 712 C CA . ALA A 1 84 ? -1.166 -3.964 -11.764 1.00 94.19 84 ALA A CA 1
ATOM 713 C C . ALA A 1 84 ? -0.555 -3.000 -12.796 1.00 94.19 84 ALA A C 1
ATOM 715 O O . ALA A 1 84 ? 0.050 -3.443 -13.778 1.00 94.19 84 ALA A O 1
ATOM 716 N N . TYR A 1 85 ? -0.641 -1.691 -12.541 1.00 91.12 85 TYR A N 1
ATOM 717 C CA . TYR A 1 85 ? -0.007 -0.678 -13.384 1.00 91.12 85 TYR A CA 1
ATOM 718 C C . TYR A 1 85 ? 1.522 -0.820 -13.405 1.00 91.12 85 TYR A C 1
ATOM 720 O O . TYR A 1 85 ? 2.123 -0.850 -14.477 1.00 91.12 85 TYR A O 1
ATOM 728 N N . TYR A 1 86 ? 2.146 -1.031 -12.244 1.00 92.75 86 TYR A N 1
ATOM 729 C CA . TYR A 1 86 ? 3.584 -1.277 -12.115 1.00 92.75 86 TYR A CA 1
ATOM 730 C C . TYR A 1 86 ? 4.052 -2.455 -12.977 1.00 92.75 86 TYR A C 1
ATOM 732 O O . TYR A 1 86 ? 5.001 -2.317 -13.746 1.00 92.75 86 TYR A O 1
ATOM 740 N N . LYS A 1 87 ? 3.337 -3.588 -12.932 1.00 93.00 87 LYS A N 1
ATOM 741 C CA . LYS A 1 87 ? 3.636 -4.770 -13.763 1.00 93.00 87 LYS A CA 1
ATOM 742 C C . LYS A 1 87 ? 3.484 -4.516 -15.264 1.00 93.00 87 LYS A C 1
ATOM 744 O O . LYS A 1 87 ? 4.062 -5.252 -16.062 1.00 93.00 87 LYS A O 1
ATOM 749 N N . THR A 1 88 ? 2.664 -3.546 -15.656 1.00 91.62 88 THR A N 1
ATOM 750 C CA . THR A 1 88 ? 2.482 -3.161 -17.063 1.00 91.62 88 THR A CA 1
ATOM 751 C C . THR A 1 88 ? 3.655 -2.297 -17.519 1.00 91.62 88 THR A C 1
ATOM 753 O O . THR A 1 88 ? 4.332 -2.647 -18.483 1.00 91.62 88 THR A O 1
ATOM 756 N N . LEU A 1 89 ? 3.985 -1.264 -16.739 1.00 89.44 89 LEU A N 1
ATOM 757 C CA . LEU A 1 89 ? 5.161 -0.409 -16.933 1.00 89.44 89 LEU A CA 1
ATOM 758 C C . LEU A 1 89 ? 6.466 -1.209 -17.006 1.00 89.44 89 LEU A C 1
ATOM 760 O O . LEU A 1 89 ? 7.312 -0.949 -17.857 1.00 89.44 89 LEU A O 1
ATOM 764 N N . GLU A 1 90 ? 6.631 -2.205 -16.137 1.00 90.31 90 GLU A N 1
ATOM 765 C CA . GLU A 1 90 ? 7.807 -3.076 -16.132 1.00 90.31 90 GLU A CA 1
ATOM 766 C C . GLU A 1 90 ? 7.976 -3.825 -17.463 1.00 90.31 90 GLU A C 1
ATOM 768 O O . GLU A 1 90 ? 9.077 -3.878 -18.018 1.00 90.31 90 GLU A O 1
ATOM 773 N N . ARG A 1 91 ? 6.879 -4.364 -18.012 1.00 91.62 91 ARG A N 1
ATOM 774 C CA . ARG A 1 91 ? 6.886 -5.056 -19.308 1.00 91.62 91 ARG A CA 1
ATOM 775 C C . ARG A 1 91 ? 7.221 -4.106 -20.449 1.00 91.62 91 ARG A C 1
ATOM 777 O O . ARG A 1 91 ? 8.065 -4.447 -21.273 1.00 91.62 91 ARG A O 1
ATOM 784 N N . GLU A 1 92 ? 6.615 -2.922 -20.474 1.00 89.25 92 GLU A N 1
ATOM 785 C CA . GLU A 1 92 ? 6.890 -1.901 -21.491 1.00 89.25 92 GLU A CA 1
ATOM 786 C C . GLU A 1 92 ? 8.354 -1.451 -21.460 1.00 89.25 92 GLU A C 1
ATOM 788 O O . GLU A 1 92 ? 9.019 -1.407 -22.495 1.00 89.25 92 GLU A O 1
ATOM 793 N N . ILE A 1 93 ? 8.899 -1.191 -20.268 1.00 89.25 93 ILE A N 1
ATOM 794 C CA . ILE A 1 93 ? 10.309 -0.830 -20.093 1.00 89.25 93 ILE A CA 1
ATOM 795 C C . ILE A 1 93 ? 11.216 -1.942 -20.613 1.00 89.25 93 ILE A C 1
ATOM 797 O O . ILE A 1 93 ? 12.192 -1.654 -21.304 1.00 89.25 93 ILE A O 1
ATOM 801 N N . ASN A 1 94 ? 10.920 -3.200 -20.291 1.00 90.12 94 ASN A N 1
ATOM 802 C CA . ASN A 1 94 ? 11.731 -4.327 -20.741 1.00 90.12 94 ASN A CA 1
ATOM 803 C C . ASN A 1 94 ? 11.631 -4.539 -22.259 1.00 90.12 94 ASN A C 1
ATOM 805 O O . ASN A 1 94 ? 12.658 -4.786 -22.887 1.00 90.12 94 ASN A O 1
ATOM 809 N N . GLY A 1 95 ? 10.457 -4.341 -22.864 1.00 91.81 95 GLY A N 1
ATOM 810 C CA . GLY A 1 95 ? 10.292 -4.330 -24.321 1.00 91.81 95 GLY A CA 1
ATOM 811 C C . GLY A 1 95 ? 11.142 -3.245 -24.986 1.00 91.81 95 GLY A C 1
ATOM 812 O O . GLY A 1 95 ? 11.971 -3.538 -25.846 1.00 91.81 95 GLY A O 1
ATOM 813 N N . LEU A 1 96 ? 11.049 -2.006 -24.495 1.00 89.75 96 LEU A N 1
ATOM 814 C CA . LEU A 1 96 ? 11.849 -0.886 -24.998 1.00 89.75 96 LEU A CA 1
ATOM 815 C C . LEU A 1 96 ? 13.359 -1.117 -24.835 1.00 89.75 96 LEU A C 1
ATOM 817 O O . LEU A 1 96 ? 14.133 -0.700 -25.694 1.00 89.75 96 LEU A O 1
ATOM 821 N N . LYS A 1 97 ? 13.811 -1.774 -23.756 1.00 89.50 97 LYS A N 1
ATOM 822 C CA . LYS A 1 97 ? 15.233 -2.140 -23.593 1.00 89.50 97 LYS A CA 1
ATOM 823 C C . LYS A 1 97 ? 15.704 -3.057 -24.717 1.00 89.50 97 LYS A C 1
ATOM 825 O O . LYS A 1 97 ? 16.790 -2.832 -25.248 1.00 89.50 97 LYS A O 1
ATOM 830 N N . LEU A 1 98 ? 14.904 -4.065 -25.066 1.00 93.31 98 LEU A N 1
ATOM 831 C CA . LEU A 1 98 ? 15.230 -5.012 -26.132 1.00 93.31 98 LEU A CA 1
ATOM 832 C C . LEU A 1 98 ? 15.274 -4.314 -27.495 1.00 93.31 98 LEU A C 1
ATOM 834 O O . LEU A 1 98 ? 16.251 -4.472 -28.223 1.00 93.31 98 LEU A O 1
ATOM 838 N N . GLU A 1 99 ? 14.286 -3.473 -27.803 1.00 92.62 99 GLU A N 1
ATOM 839 C CA . GLU A 1 99 ? 14.263 -2.692 -29.047 1.00 92.62 99 GLU A CA 1
ATOM 840 C C . GLU A 1 99 ? 15.470 -1.754 -29.166 1.00 92.62 99 GLU A C 1
ATOM 842 O O . GLU A 1 99 ? 16.113 -1.679 -30.213 1.00 92.62 99 GLU A O 1
ATOM 847 N N . VAL A 1 100 ? 15.829 -1.063 -28.079 1.00 91.25 100 VAL A N 1
ATOM 848 C CA . VAL A 1 100 ? 17.009 -0.188 -28.045 1.00 91.25 100 VAL A CA 1
ATOM 849 C C . VAL A 1 100 ? 18.297 -0.988 -28.248 1.00 91.25 100 VAL A C 1
ATOM 851 O O . VAL A 1 100 ? 19.204 -0.514 -28.937 1.00 91.25 100 VAL A O 1
ATOM 854 N N . ALA A 1 101 ? 18.408 -2.183 -27.665 1.00 92.69 101 ALA A N 1
ATOM 855 C CA . ALA A 1 101 ? 19.567 -3.051 -27.854 1.00 92.69 101 ALA A CA 1
ATOM 856 C C . ALA A 1 101 ? 19.694 -3.509 -29.316 1.00 92.69 101 ALA A C 1
ATOM 858 O O . ALA A 1 101 ? 20.771 -3.387 -29.903 1.00 92.69 101 ALA A O 1
ATOM 859 N N . GLU A 1 102 ? 18.593 -3.945 -29.929 1.00 95.38 102 GLU A N 1
ATOM 860 C CA . GLU A 1 102 ? 18.571 -4.388 -31.325 1.00 95.38 102 GLU A CA 1
ATOM 861 C C . GLU A 1 102 ? 18.880 -3.235 -32.293 1.00 95.38 102 GLU A C 1
ATOM 863 O O . GLU A 1 102 ? 19.738 -3.367 -33.166 1.00 95.38 102 GLU A O 1
ATOM 868 N N . ALA A 1 103 ? 18.293 -2.053 -32.086 1.00 94.12 103 ALA A N 1
ATOM 869 C CA . ALA A 1 103 ? 18.589 -0.871 -32.897 1.00 94.12 103 ALA A CA 1
ATOM 870 C C . ALA A 1 103 ? 20.067 -0.447 -32.799 1.00 94.12 103 ALA A C 1
ATOM 872 O O . ALA A 1 103 ? 20.675 -0.038 -33.793 1.00 94.12 103 ALA A O 1
ATOM 873 N N . ASN A 1 104 ? 20.678 -0.554 -31.613 1.00 93.06 104 ASN A N 1
ATOM 874 C CA . ASN A 1 104 ? 22.110 -0.292 -31.446 1.00 93.06 104 ASN A CA 1
ATOM 875 C C . ASN A 1 104 ? 22.964 -1.322 -32.196 1.00 93.06 104 ASN A C 1
ATOM 877 O O . ASN A 1 104 ? 23.901 -0.920 -32.888 1.00 93.06 104 ASN A O 1
ATOM 881 N N . LYS A 1 105 ? 22.611 -2.609 -32.126 1.00 95.19 105 LYS A N 1
ATOM 882 C CA . LYS A 1 105 ? 23.290 -3.686 -32.857 1.00 95.19 105 LYS A CA 1
ATOM 883 C C . LYS A 1 105 ? 23.214 -3.479 -34.370 1.00 95.19 105 LYS A C 1
ATOM 885 O O . LYS A 1 105 ? 24.237 -3.548 -35.046 1.00 95.19 105 LYS A O 1
ATOM 890 N N . GLN A 1 106 ? 22.039 -3.149 -34.905 1.00 94.12 106 GLN A N 1
ATOM 891 C CA . GLN A 1 106 ? 21.861 -2.840 -36.328 1.00 94.12 106 GLN A CA 1
ATOM 892 C C . GLN A 1 106 ? 22.684 -1.618 -36.748 1.00 94.12 106 GLN A C 1
ATOM 894 O O . GLN A 1 106 ? 23.377 -1.644 -37.765 1.00 94.12 106 GLN A O 1
ATOM 899 N N . ARG A 1 107 ? 22.685 -0.554 -35.933 1.00 92.75 107 ARG A N 1
ATOM 900 C CA . ARG A 1 107 ? 23.525 0.629 -36.170 1.00 92.75 107 ARG A CA 1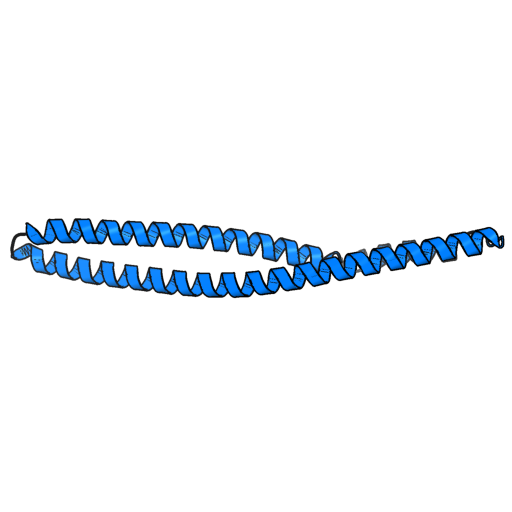
ATOM 901 C C . ARG A 1 107 ? 25.010 0.264 -36.223 1.00 92.75 107 ARG A C 1
ATOM 903 O O . ARG A 1 107 ? 25.726 0.768 -37.087 1.00 92.75 107 ARG A O 1
ATOM 910 N N . GLU A 1 108 ? 25.477 -0.576 -35.306 1.00 93.12 108 GLU A N 1
ATOM 911 C CA . GLU A 1 108 ? 26.866 -1.040 -35.251 1.00 93.12 108 GLU A CA 1
ATOM 912 C C . GLU A 1 108 ? 27.228 -1.895 -36.466 1.00 93.12 108 GLU A C 1
ATOM 914 O O . GLU A 1 108 ? 28.259 -1.649 -37.091 1.00 93.12 108 GLU A O 1
ATOM 919 N N . GLN A 1 109 ? 26.359 -2.821 -36.871 1.00 92.94 109 GLN A N 1
ATOM 920 C CA . GLN A 1 109 ? 26.535 -3.628 -38.081 1.00 92.94 109 GLN A CA 1
ATOM 921 C C . GLN A 1 109 ? 26.632 -2.762 -39.340 1.00 92.94 109 GLN A C 1
ATOM 923 O O . GLN A 1 109 ? 27.583 -2.906 -40.108 1.00 92.94 109 GLN A O 1
ATOM 928 N N . CYS A 1 110 ? 25.717 -1.807 -39.522 1.00 90.38 110 CYS A N 1
ATOM 929 C CA . CYS A 1 110 ? 25.765 -0.860 -40.635 1.00 90.38 110 CYS A CA 1
ATOM 930 C C . CYS A 1 110 ? 27.047 -0.018 -40.610 1.00 90.38 110 CYS A C 1
ATOM 932 O O . CYS A 1 110 ? 27.673 0.204 -41.647 1.00 90.38 110 CYS A O 1
ATOM 934 N N . GLN A 1 111 ? 27.478 0.428 -39.428 1.00 88.62 111 GLN A N 1
ATOM 935 C CA . GLN A 1 111 ? 28.714 1.189 -39.278 1.00 88.62 111 GLN A CA 1
ATOM 936 C C . GLN A 1 111 ? 29.953 0.353 -39.631 1.00 88.62 111 GLN A C 1
ATOM 938 O O . GLN A 1 111 ? 30.851 0.863 -40.306 1.00 88.62 111 GLN A O 1
ATOM 943 N N . MET A 1 112 ? 30.006 -0.918 -39.225 1.00 88.94 112 MET A N 1
ATOM 944 C CA . MET A 1 112 ? 31.074 -1.844 -39.615 1.00 88.94 112 MET A CA 1
ATOM 945 C C . MET A 1 112 ? 31.073 -2.087 -41.124 1.00 88.94 112 MET A C 1
ATOM 947 O O . MET A 1 112 ? 32.124 -1.996 -41.757 1.00 88.94 112 MET A O 1
ATOM 951 N N . TRP A 1 113 ? 29.897 -2.310 -41.717 1.00 90.56 113 TRP A N 1
ATOM 952 C CA . TRP A 1 113 ? 29.749 -2.519 -43.155 1.00 90.56 113 TRP A CA 1
ATOM 953 C C . TRP A 1 113 ? 30.242 -1.312 -43.965 1.00 90.56 113 TRP A C 1
ATOM 955 O O . TRP A 1 113 ? 31.077 -1.475 -44.854 1.00 90.56 113 TRP A O 1
ATOM 965 N N . LEU A 1 114 ? 29.834 -0.090 -43.610 1.00 86.75 114 LEU A N 1
ATOM 966 C CA . LEU A 1 114 ? 30.315 1.139 -44.256 1.00 86.75 114 LEU A CA 1
ATOM 967 C C . LEU A 1 114 ? 31.834 1.309 -44.123 1.00 86.75 114 LEU A C 1
ATOM 969 O O . LEU A 1 114 ? 32.510 1.644 -45.097 1.00 86.75 114 LEU A O 1
ATOM 973 N N . THR A 1 115 ? 32.377 1.026 -42.936 1.00 87.81 115 THR A N 1
ATOM 974 C CA . THR A 1 115 ? 33.826 1.085 -42.693 1.00 87.81 115 THR A CA 1
ATOM 975 C C . THR A 1 115 ? 34.571 0.080 -43.579 1.00 87.81 115 THR A C 1
ATOM 977 O O . THR A 1 115 ? 35.586 0.431 -44.175 1.00 87.81 115 THR A O 1
ATOM 980 N N . SER A 1 116 ? 34.036 -1.137 -43.750 1.00 88.88 116 SER A N 1
ATOM 981 C CA . SER A 1 116 ? 34.612 -2.167 -44.631 1.00 88.88 116 SER A CA 1
ATOM 982 C C . SER A 1 116 ? 34.611 -1.776 -46.115 1.00 88.88 116 SER A C 1
ATOM 984 O O . SER A 1 116 ? 35.449 -2.242 -46.880 1.00 88.88 116 SER A O 1
ATOM 986 N N . LYS A 1 117 ? 33.705 -0.877 -46.523 1.00 87.94 117 LYS A N 1
ATOM 987 C CA . LYS A 1 117 ? 33.636 -0.301 -47.876 1.00 87.94 117 LYS A CA 1
ATOM 988 C C . LYS A 1 117 ? 34.491 0.960 -48.048 1.00 87.94 117 LYS A C 1
ATOM 990 O O . LYS A 1 117 ? 34.388 1.628 -49.071 1.00 87.94 117 LYS A O 1
ATOM 995 N N . GLY A 1 118 ? 35.335 1.296 -47.070 1.00 82.44 118 GLY A N 1
ATOM 996 C CA . GLY A 1 118 ? 36.256 2.434 -47.142 1.00 82.44 118 GLY A CA 1
ATOM 997 C C . GLY A 1 118 ? 35.617 3.792 -46.835 1.00 82.44 118 GLY A C 1
ATOM 998 O O . GLY A 1 118 ? 36.280 4.823 -46.963 1.00 82.44 118 GLY A O 1
ATOM 999 N N . VAL A 1 119 ? 34.355 3.822 -46.390 1.00 78.81 119 VAL A N 1
ATOM 1000 C CA . VAL A 1 119 ? 33.689 5.058 -45.967 1.00 78.81 119 VAL A CA 1
ATOM 1001 C C . VAL A 1 119 ? 34.241 5.467 -44.600 1.00 78.81 119 VAL A C 1
ATOM 1003 O O . VAL A 1 119 ? 33.940 4.857 -43.574 1.00 78.81 119 VAL A O 1
ATOM 1006 N N . LYS A 1 120 ? 35.072 6.515 -44.567 1.00 69.56 120 LYS A N 1
ATOM 1007 C CA . LYS A 1 120 ? 35.582 7.097 -43.315 1.00 69.56 120 LYS A CA 1
ATOM 1008 C C . LYS A 1 120 ? 34.433 7.762 -42.549 1.00 69.56 120 LYS A C 1
ATOM 1010 O O . LYS A 1 120 ? 33.585 8.409 -43.158 1.00 69.56 120 LYS A O 1
ATOM 1015 N N . LYS A 1 121 ? 34.417 7.654 -41.213 1.00 62.97 121 LYS A N 1
ATOM 1016 C CA . LYS A 1 121 ? 33.461 8.388 -40.358 1.00 62.97 121 LYS A CA 1
ATOM 1017 C C . LYS A 1 121 ? 33.640 9.895 -40.582 1.00 62.97 121 LYS A C 1
ATOM 1019 O O . LYS A 1 121 ? 34.557 10.494 -40.030 1.00 62.97 121 LYS A O 1
ATOM 1024 N N . THR A 1 122 ? 32.792 10.511 -41.398 1.00 57.69 122 THR A N 1
ATOM 1025 C CA . THR A 1 122 ? 32.785 11.964 -41.604 1.00 57.69 122 THR A CA 1
ATOM 1026 C C . THR A 1 122 ? 31.977 12.656 -40.504 1.00 57.69 122 THR A C 1
ATOM 1028 O O . THR A 1 122 ? 31.154 12.031 -39.822 1.00 57.69 122 THR A O 1
ATOM 1031 N N . ALA A 1 123 ? 32.215 13.959 -40.321 1.00 51.59 123 ALA A N 1
ATOM 1032 C CA . ALA A 1 123 ? 31.669 14.774 -39.234 1.00 51.59 123 ALA A CA 1
ATOM 1033 C C . ALA A 1 123 ? 30.121 14.786 -39.136 1.00 51.59 123 ALA A C 1
ATOM 1035 O O . ALA A 1 123 ? 29.565 15.063 -38.070 1.00 51.59 123 ALA A O 1
ATOM 1036 N N . SER A 1 124 ? 29.403 14.414 -40.201 1.00 44.47 124 SER A N 1
ATOM 1037 C CA . SER A 1 124 ? 27.946 14.207 -40.197 1.00 44.47 124 SER A CA 1
ATOM 1038 C C . SER A 1 124 ? 27.509 13.082 -39.245 1.00 44.47 124 SER A C 1
ATOM 1040 O O . SER A 1 124 ? 26.490 13.204 -38.567 1.00 44.47 124 SER A O 1
ATOM 1042 N N . THR A 1 125 ? 28.328 12.036 -39.095 1.00 51.50 125 THR A N 1
ATOM 1043 C CA . THR A 1 125 ? 28.105 10.927 -38.147 1.00 51.50 125 THR A CA 1
ATOM 1044 C C . THR A 1 125 ? 28.366 11.331 -36.690 1.00 51.50 125 THR A C 1
ATOM 1046 O O . THR A 1 125 ? 27.834 10.719 -35.767 1.00 51.50 125 THR A O 1
ATOM 1049 N N . SER A 1 126 ? 29.175 12.368 -36.446 1.00 45.53 126 SER A N 1
ATOM 1050 C CA . SER A 1 126 ? 29.344 12.964 -35.109 1.00 45.53 126 SER A CA 1
ATOM 1051 C C . SER A 1 126 ? 28.224 13.948 -34.748 1.00 45.53 126 SER A C 1
ATOM 1053 O O . SER A 1 126 ? 27.923 14.120 -33.565 1.00 45.53 126 SER A O 1
ATOM 1055 N N . SER A 1 127 ? 27.539 14.534 -35.735 1.00 44.06 127 SER A N 1
ATOM 1056 C CA . SER A 1 127 ? 26.406 15.448 -35.516 1.00 44.06 127 SER A CA 1
ATOM 1057 C C . SER A 1 127 ? 25.161 14.753 -34.953 1.00 44.06 127 SER A C 1
ATOM 1059 O O . SER A 1 127 ? 24.461 15.340 -34.125 1.00 44.06 127 SER A O 1
ATOM 1061 N N . SER A 1 128 ? 24.919 13.483 -35.297 1.00 52.69 128 SER A N 1
ATOM 1062 C CA . SER A 1 128 ? 23.830 12.676 -34.715 1.00 52.69 128 SER A CA 1
ATOM 1063 C C . SER A 1 128 ? 24.040 12.368 -33.225 1.00 52.69 128 SER A C 1
ATOM 1065 O O . SER A 1 128 ? 23.071 12.230 -32.481 1.00 52.69 128 SER A O 1
ATOM 1067 N N . ARG A 1 129 ? 25.292 12.373 -32.746 1.00 50.91 129 ARG A N 1
ATOM 1068 C CA . ARG A 1 129 ? 25.634 12.348 -31.310 1.00 50.91 129 ARG A CA 1
ATOM 1069 C C . ARG A 1 129 ? 25.440 13.708 -30.619 1.00 50.91 129 ARG A C 1
ATOM 1071 O O . ARG A 1 129 ? 25.142 13.743 -29.430 1.00 50.91 129 ARG A O 1
ATOM 1078 N N . SER A 1 130 ? 25.579 14.820 -31.345 1.00 41.59 130 SER A N 1
ATOM 1079 C CA . SER A 1 130 ? 25.549 16.184 -30.787 1.00 41.59 130 SER A CA 1
ATOM 1080 C C . SER A 1 130 ? 24.134 16.771 -30.639 1.00 41.59 130 SER A C 1
ATOM 1082 O O . SER A 1 130 ? 23.875 17.547 -29.716 1.00 41.59 130 SER A O 1
ATOM 1084 N N . HIS A 1 131 ? 23.174 16.369 -31.482 1.00 39.59 131 HIS A N 1
ATOM 108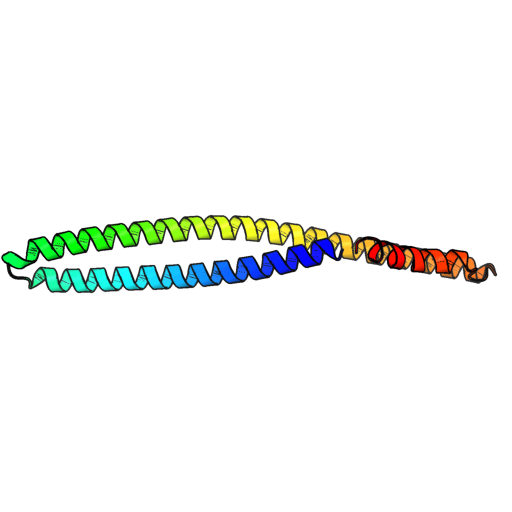5 C CA . HIS A 1 131 ? 21.836 16.982 -31.486 1.00 39.59 131 HIS A CA 1
ATOM 1086 C C . HIS A 1 131 ? 21.008 16.714 -30.212 1.00 39.59 131 HIS A C 1
ATOM 1088 O O . HIS A 1 131 ? 20.203 17.557 -29.820 1.00 39.59 131 HIS A O 1
ATOM 1094 N N . ARG A 1 132 ? 21.269 15.615 -29.481 1.00 43.59 132 ARG A N 1
ATOM 1095 C CA . ARG A 1 132 ? 20.653 15.362 -28.159 1.00 43.59 132 ARG A CA 1
ATOM 1096 C C . ARG A 1 132 ? 21.190 16.262 -27.036 1.00 43.59 132 ARG A C 1
ATOM 1098 O O . ARG A 1 132 ? 20.506 16.444 -26.035 1.00 43.59 132 ARG A O 1
ATOM 1105 N N . GLY A 1 133 ? 22.379 16.850 -27.189 1.00 36.88 133 GLY A N 1
ATOM 1106 C CA . GLY A 1 133 ? 22.990 17.724 -26.178 1.00 36.88 133 GLY A CA 1
ATOM 1107 C C . GLY A 1 133 ? 22.539 19.187 -26.244 1.00 36.88 133 GLY A C 1
ATOM 1108 O O . GLY A 1 133 ? 22.696 19.919 -25.268 1.00 36.88 133 GLY A O 1
ATOM 1109 N N . ARG A 1 134 ? 21.964 19.636 -27.370 1.00 35.59 134 ARG A N 1
ATOM 1110 C CA . ARG A 1 134 ? 21.604 21.052 -27.582 1.00 35.59 134 ARG A CA 1
ATOM 1111 C C . ARG A 1 134 ? 20.186 21.435 -27.150 1.00 35.59 134 ARG A C 1
ATOM 1113 O O . ARG A 1 134 ? 19.960 22.612 -26.885 1.00 35.59 134 ARG A O 1
ATOM 1120 N N . GLN A 1 135 ? 19.251 20.492 -26.998 1.00 36.22 135 GLN A N 1
ATOM 1121 C CA . GLN A 1 135 ? 17.892 20.827 -26.537 1.00 36.22 135 GLN A CA 1
ATOM 1122 C C . GLN A 1 135 ? 17.783 21.079 -25.021 1.00 36.22 135 GLN A C 1
ATOM 1124 O O . GLN A 1 135 ? 16.903 21.826 -24.607 1.00 36.22 135 GLN A O 1
ATOM 1129 N N . LYS A 1 136 ? 18.719 20.587 -24.190 1.00 42.66 136 LYS A N 1
ATOM 1130 C CA . LYS A 1 136 ? 18.736 20.869 -22.735 1.00 42.66 136 LYS A CA 1
ATOM 1131 C C . LYS A 1 136 ? 19.223 22.281 -22.351 1.00 42.66 136 LYS A C 1
ATOM 1133 O O . LYS A 1 136 ? 19.187 22.620 -21.177 1.00 42.66 136 LYS A O 1
ATOM 1138 N N . LYS A 1 137 ? 19.672 23.114 -23.303 1.00 39.06 137 LYS A N 1
ATOM 1139 C CA . LYS A 1 137 ? 20.161 24.487 -23.033 1.00 39.06 137 LYS A CA 1
ATOM 1140 C C . LYS A 1 137 ? 19.214 25.617 -23.472 1.00 39.06 137 LYS A C 1
ATOM 1142 O O . LYS A 1 137 ? 19.603 26.772 -23.372 1.00 39.06 137 LYS A O 1
ATOM 1147 N N . ARG A 1 138 ? 17.996 25.322 -23.951 1.00 37.72 138 ARG A N 1
ATOM 1148 C CA . ARG A 1 138 ? 17.035 26.351 -24.422 1.00 37.72 138 ARG A CA 1
ATOM 1149 C C . ARG A 1 138 ? 15.806 26.555 -23.524 1.00 37.72 138 ARG A C 1
ATOM 1151 O O . ARG A 1 138 ? 14.858 27.195 -23.954 1.00 37.72 138 ARG A O 1
ATOM 1158 N N . GLN A 1 139 ? 15.825 26.038 -22.297 1.00 40.28 139 GLN A N 1
ATOM 1159 C CA . GLN A 1 139 ? 14.845 26.376 -21.258 1.00 40.28 139 GLN A CA 1
ATOM 1160 C C . GLN A 1 139 ? 15.597 26.744 -19.973 1.00 40.28 139 GLN A C 1
ATOM 1162 O O . GLN A 1 139 ? 15.761 25.931 -19.067 1.00 40.28 139 GLN A O 1
ATOM 1167 N N . LYS A 1 140 ? 16.152 27.951 -19.964 1.00 39.16 140 LYS A N 1
ATOM 1168 C CA . LYS A 1 140 ? 16.467 28.737 -18.774 1.00 39.16 140 LYS A CA 1
ATOM 1169 C C . LYS A 1 140 ? 16.039 30.162 -19.069 1.00 39.16 140 LYS A C 1
ATOM 1171 O O . LYS A 1 140 ? 16.226 30.561 -20.241 1.00 39.16 140 LYS A O 1
#

Sequence (140 aa):
FDQFHDQFTRLSNELQLKNQALQSFAEAVRMFEEQQEVLRRFQKEAPEHERKSLEENNHLLQHRLNTLKENKAQLEQDVKGRQAYYKTLEREINGLKLEVAEANKQREQCQMWLTSKGVKKTASTSSSRSHRGRQKKRQK

pLDDT: mean 85.86, std 17.65, range [35.59, 98.12]